Protein AF-A0A975S7U6-F1 (afdb_monomer)

Mean predicted aligned error: 11.16 Å

Sequence (68 aa):
MENTRTESAGAAGSWPSVLVTTQDPAVDAALAAVRDVPAMPTTEHLAVYTALHDGLLAQLNADLSEER

Organism: NCBI:txid2816859

Radius of gyration: 17.11 Å; Cα contacts (8 Å, |Δi|>4): 21; chains: 1; bounding box: 44×34×34 Å

Solvent-accessible surface area (backbone atoms only — not comparable to full-atom values): 4438 Å² total; per-residue (Å²): 135,80,83,76,73,72,76,69,81,67,64,89,65,74,76,73,88,72,84,79,83,74,89,38,72,68,59,43,52,47,52,57,60,54,62,53,49,86,81,47,60,74,84,52,49,59,59,54,50,51,52,48,51,52,51,54,51,52,50,55,53,48,55,63,56,71,79,103

Foldseek 3Di:
DPPPPPPPPVDPDDQDPDDDDPVDVLVVVLVVLVNCVVVDDPVCVVVNVVVNVVSVVVVVVVVVVVVD

Secondary structure (DSSP, 8-state):
----------------SSPPP-S-HHHHHHHHHHHTGGGS-HHHHHHHHHHHHHHHHHHHHHHHHHT-

Structure (mmCIF, N/CA/C/O backbone):
data_AF-A0A975S7U6-F1
#
_entry.id   AF-A0A975S7U6-F1
#
loop_
_atom_site.group_PDB
_atom_site.id
_atom_site.type_symbol
_atom_site.label_atom_id
_atom_site.label_alt_id
_atom_site.label_comp_id
_atom_site.label_asym_id
_atom_site.label_entity_id
_atom_site.label_seq_id
_atom_site.pdbx_PDB_ins_code
_atom_site.Cartn_x
_atom_site.Cartn_y
_atom_site.Cartn_z
_atom_site.occupancy
_atom_site.B_iso_or_equiv
_atom_site.auth_seq_id
_atom_site.auth_comp_id
_atom_site.auth_asym_id
_atom_site.auth_atom_id
_atom_site.pdbx_PDB_model_num
ATOM 1 N N . MET A 1 1 ? 32.461 -25.361 18.428 1.00 46.09 1 MET A N 1
ATOM 2 C CA . MET A 1 1 ? 31.048 -25.456 18.006 1.00 46.09 1 MET A CA 1
ATOM 3 C C . MET A 1 1 ? 30.658 -24.096 17.468 1.00 46.09 1 MET A C 1
ATOM 5 O O . MET A 1 1 ? 30.073 -23.283 18.171 1.00 46.09 1 MET A O 1
ATOM 9 N N . GLU A 1 2 ? 31.107 -23.812 16.250 1.00 43.78 2 GLU A N 1
ATOM 10 C CA . GLU A 1 2 ? 30.649 -22.651 15.498 1.00 43.78 2 GLU A CA 1
ATOM 11 C C . GLU A 1 2 ? 29.227 -22.963 15.055 1.00 43.78 2 GLU A C 1
ATOM 13 O O . GLU A 1 2 ? 28.988 -23.948 14.358 1.00 43.78 2 GLU A O 1
ATOM 18 N N . ASN A 1 3 ? 28.270 -22.171 15.533 1.00 48.88 3 ASN A N 1
ATOM 19 C CA . ASN A 1 3 ? 26.926 -22.186 14.988 1.00 48.88 3 ASN A CA 1
ATOM 20 C C . ASN A 1 3 ? 27.029 -21.620 13.572 1.00 48.88 3 ASN A C 1
ATOM 22 O O . ASN A 1 3 ? 26.891 -20.414 13.369 1.00 48.88 3 ASN A O 1
ATOM 26 N N . THR A 1 4 ? 27.305 -22.487 12.598 1.00 48.84 4 THR A N 1
ATOM 27 C CA . THR A 1 4 ? 27.012 -22.228 11.196 1.00 48.84 4 THR A CA 1
ATOM 28 C C . THR A 1 4 ? 25.501 -22.068 11.106 1.00 48.84 4 THR A C 1
ATOM 30 O O . THR A 1 4 ? 24.751 -23.013 10.880 1.00 48.84 4 THR A O 1
ATOM 33 N N . ARG A 1 5 ? 25.030 -20.839 11.347 1.00 52.94 5 ARG A N 1
ATOM 34 C CA . ARG A 1 5 ? 23.736 -20.386 10.860 1.00 52.94 5 ARG A CA 1
ATOM 35 C C . ARG A 1 5 ? 23.847 -20.519 9.353 1.00 52.94 5 ARG A C 1
ATOM 37 O O . ARG A 1 5 ? 24.342 -19.626 8.680 1.00 52.94 5 ARG A O 1
ATOM 44 N N . THR A 1 6 ? 23.471 -21.685 8.846 1.00 49.34 6 THR A N 1
ATOM 45 C CA . THR A 1 6 ? 23.082 -21.862 7.464 1.00 49.34 6 THR A CA 1
ATOM 46 C C . THR A 1 6 ? 21.986 -20.833 7.262 1.00 49.34 6 THR A C 1
ATOM 48 O O . THR A 1 6 ? 20.842 -21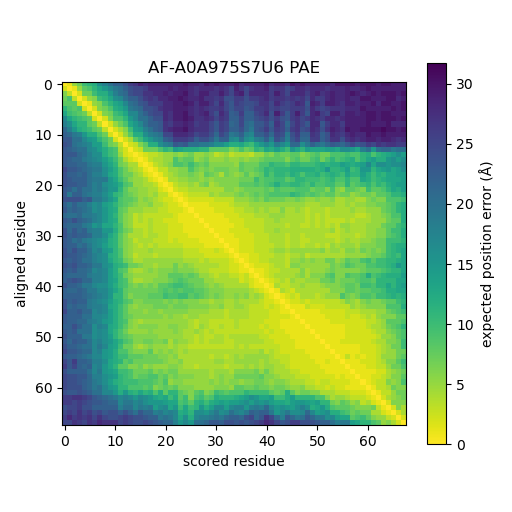.042 7.668 1.00 49.34 6 THR A O 1
ATOM 51 N N . GLU A 1 7 ? 22.362 -19.669 6.733 1.00 48.28 7 GLU A N 1
ATOM 52 C CA . GLU A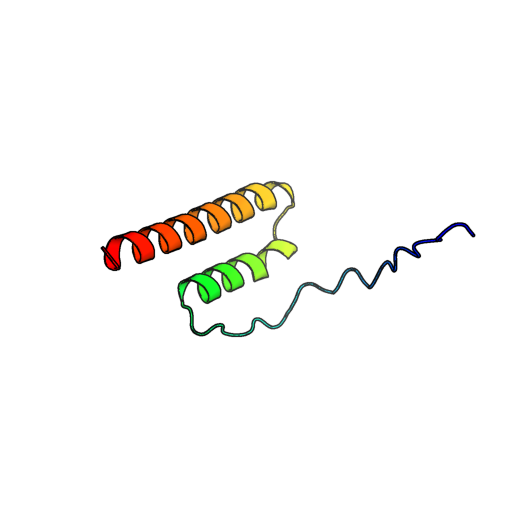 1 7 ? 21.460 -18.818 5.987 1.00 48.28 7 GLU A CA 1
ATOM 53 C C . GLU A 1 7 ? 20.908 -19.736 4.910 1.00 48.28 7 GLU A C 1
ATOM 55 O O . GLU A 1 7 ? 21.503 -19.961 3.858 1.00 48.28 7 GLU A O 1
ATOM 60 N N . SER A 1 8 ? 19.798 -20.388 5.245 1.00 44.25 8 SER A N 1
ATOM 61 C CA . SER A 1 8 ? 18.930 -20.932 4.239 1.00 44.25 8 SER A CA 1
ATOM 62 C C . SER A 1 8 ? 18.540 -19.695 3.459 1.00 44.25 8 SER A C 1
ATOM 64 O O . SER A 1 8 ? 17.701 -18.914 3.906 1.00 44.25 8 SER A O 1
ATOM 66 N N . ALA A 1 9 ? 19.188 -19.500 2.314 1.00 45.59 9 ALA A N 1
ATOM 67 C CA . ALA A 1 9 ? 18.591 -18.863 1.162 1.00 45.59 9 ALA A CA 1
ATOM 68 C C . ALA A 1 9 ? 17.335 -19.683 0.820 1.00 45.59 9 ALA A C 1
ATOM 70 O O . ALA A 1 9 ? 17.283 -20.417 -0.162 1.00 45.59 9 ALA A O 1
ATOM 71 N N . GLY A 1 10 ? 16.350 -19.662 1.722 1.00 42.47 10 GLY A N 1
ATOM 72 C CA . GLY A 1 10 ? 15.014 -20.136 1.478 1.00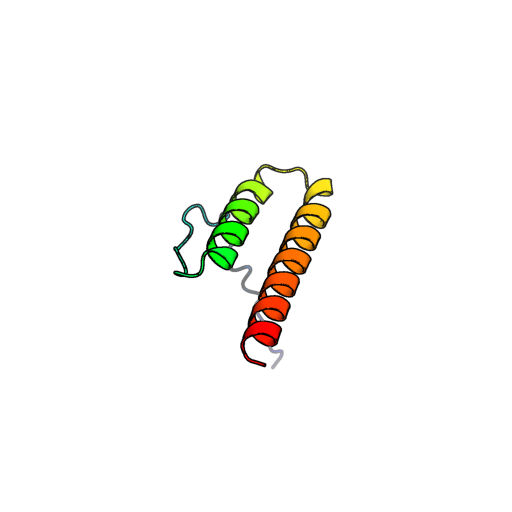 42.47 10 GLY A CA 1
ATOM 73 C C . GLY A 1 10 ? 14.542 -19.234 0.370 1.00 42.47 10 GLY A C 1
ATOM 74 O O . GLY A 1 10 ? 14.461 -18.031 0.592 1.00 42.47 10 GLY A O 1
ATOM 75 N N . ALA A 1 11 ? 14.434 -19.831 -0.818 1.00 48.81 11 ALA A N 1
ATOM 76 C CA . ALA A 1 11 ? 13.873 -19.301 -2.044 1.00 48.81 11 ALA A CA 1
ATOM 77 C C . ALA A 1 11 ? 13.473 -17.830 -1.927 1.00 48.81 11 ALA A C 1
ATOM 79 O O . ALA A 1 11 ? 12.530 -17.523 -1.199 1.00 48.81 11 ALA A O 1
ATOM 80 N N . ALA A 1 12 ? 14.133 -16.939 -2.671 1.00 51.59 12 ALA A N 1
ATOM 81 C CA . ALA A 1 12 ? 13.498 -15.684 -3.050 1.00 51.59 12 ALA A CA 1
ATOM 82 C C . ALA A 1 12 ? 12.155 -16.067 -3.689 1.00 51.59 12 ALA A C 1
ATOM 84 O O . ALA A 1 12 ? 12.107 -16.495 -4.842 1.00 51.59 12 ALA A O 1
ATOM 85 N N . GLY A 1 13 ? 11.104 -16.105 -2.868 1.00 56.03 13 GLY A N 1
ATOM 86 C CA . GLY A 1 13 ? 9.815 -16.642 -3.242 1.00 56.03 13 GLY A CA 1
ATOM 87 C C . GLY A 1 13 ? 9.348 -15.823 -4.421 1.00 56.03 13 GLY A C 1
ATOM 88 O O . GLY A 1 13 ? 9.441 -14.595 -4.389 1.00 56.03 13 GLY A O 1
ATOM 89 N N . SER A 1 14 ? 8.901 -16.495 -5.480 1.00 68.69 14 SER A N 1
ATOM 90 C CA . SER A 1 14 ? 8.180 -15.820 -6.552 1.00 68.69 14 SER A CA 1
ATOM 91 C C . SER A 1 14 ? 7.167 -14.878 -5.917 1.00 68.69 14 SER A C 1
ATOM 93 O O . SER A 1 14 ? 6.442 -15.301 -5.010 1.00 68.69 14 SER A O 1
ATOM 95 N N . TRP A 1 15 ? 7.156 -13.622 -6.366 1.00 74.94 15 TRP A N 1
ATOM 96 C CA . TRP A 1 15 ? 6.231 -12.622 -5.855 1.00 74.94 15 TRP A CA 1
ATOM 97 C C . TRP A 1 15 ? 4.821 -13.220 -5.765 1.00 74.94 15 TRP A C 1
ATOM 99 O O . TRP A 1 15 ? 4.387 -13.863 -6.732 1.00 74.94 15 TRP A O 1
ATOM 109 N N . PRO A 1 16 ? 4.129 -13.084 -4.621 1.00 74.88 16 PRO A N 1
ATOM 110 C CA . PRO A 1 16 ? 2.856 -13.750 -4.405 1.00 74.88 16 PRO A CA 1
ATOM 111 C C . PRO A 1 16 ? 1.874 -13.352 -5.506 1.00 74.88 16 PRO A C 1
ATOM 113 O O . PRO A 1 16 ? 1.493 -12.194 -5.648 1.00 74.88 16 PRO A O 1
ATOM 116 N N . SER A 1 17 ? 1.492 -14.333 -6.322 1.00 71.75 17 SER A N 1
ATOM 117 C CA . SER A 1 17 ? 0.559 -14.131 -7.436 1.00 71.75 17 SER A CA 1
ATOM 118 C C . SER A 1 17 ? -0.898 -14.159 -6.969 1.00 71.75 17 SER A C 1
ATOM 120 O O . SER A 1 17 ? -1.793 -13.722 -7.687 1.00 71.75 17 SER A O 1
ATOM 122 N N . VAL A 1 18 ? -1.129 -14.687 -5.763 1.00 75.19 18 VAL A N 1
ATOM 123 C CA . VAL A 1 18 ? -2.438 -14.793 -5.122 1.00 75.19 18 VAL A CA 1
ATOM 124 C C . VAL A 1 18 ? -2.426 -13.916 -3.880 1.00 75.19 18 VAL A C 1
ATOM 126 O O . VAL A 1 18 ? -1.615 -14.125 -2.978 1.00 75.19 18 VAL A O 1
ATOM 129 N N . LEU A 1 19 ? -3.333 -12.945 -3.843 1.00 77.12 19 LEU A N 1
ATOM 130 C CA . LEU A 1 19 ? -3.615 -12.157 -2.651 1.00 77.12 19 LEU A CA 1
ATOM 131 C C . LEU A 1 19 ? -4.772 -12.811 -1.897 1.00 77.12 19 LEU A C 1
ATOM 133 O O . LEU A 1 19 ? -5.764 -13.213 -2.506 1.00 77.12 19 LEU A O 1
ATOM 137 N N . VAL A 1 20 ? -4.636 -12.923 -0.580 1.00 79.06 20 VAL A N 1
ATOM 138 C CA . VAL A 1 20 ? -5.721 -13.361 0.302 1.00 79.06 20 VAL A CA 1
ATOM 139 C C . VAL A 1 20 ? -6.489 -12.124 0.746 1.00 79.06 20 VAL A C 1
ATOM 141 O O . VAL A 1 20 ? -5.872 -11.157 1.180 1.00 79.06 20 VAL A O 1
ATOM 144 N N . THR A 1 21 ? -7.816 -12.170 0.654 1.00 80.38 21 THR A N 1
ATOM 145 C CA . THR A 1 21 ? -8.688 -11.118 1.186 1.00 80.38 21 THR A CA 1
ATOM 146 C C . THR A 1 21 ? -8.642 -11.141 2.710 1.00 80.38 21 THR A C 1
ATOM 148 O O . THR A 1 21 ? -9.004 -12.151 3.319 1.00 80.38 21 THR A O 1
ATOM 151 N N . THR A 1 22 ? -8.223 -10.044 3.334 1.00 81.75 22 THR A N 1
ATOM 152 C CA . THR A 1 22 ? -8.060 -9.953 4.794 1.00 81.75 22 THR A CA 1
ATOM 153 C C . THR A 1 22 ? -9.337 -9.531 5.518 1.00 81.75 22 THR A C 1
ATOM 155 O O . THR A 1 22 ? -9.331 -9.456 6.742 1.00 81.75 22 THR A O 1
ATOM 158 N N . GLN A 1 23 ? -10.431 -9.294 4.775 1.00 83.75 23 GLN A N 1
ATOM 159 C CA . GLN A 1 23 ? -11.704 -8.724 5.258 1.00 83.75 23 GLN A CA 1
ATOM 160 C C . GLN A 1 23 ? -11.580 -7.279 5.763 1.00 83.75 23 GLN A C 1
ATOM 162 O O . GLN A 1 23 ? -12.542 -6.725 6.290 1.00 83.75 23 GLN A O 1
ATOM 167 N N . ASP A 1 24 ? -10.416 -6.670 5.557 1.00 82.00 24 ASP A N 1
ATOM 168 C CA . ASP A 1 24 ? -10.148 -5.272 5.840 1.00 82.00 24 ASP A CA 1
ATOM 169 C C . ASP A 1 24 ? -9.929 -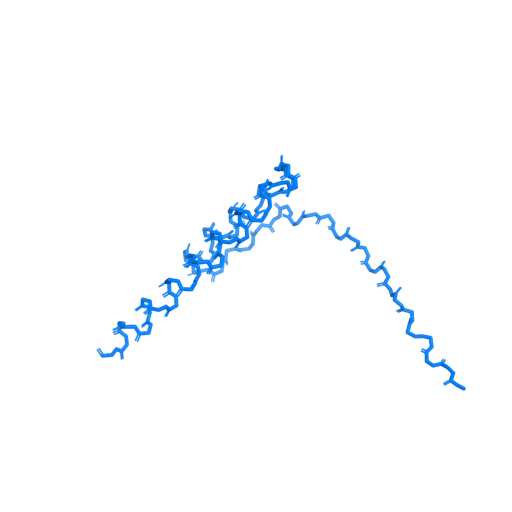4.569 4.492 1.00 82.00 24 ASP A C 1
ATOM 171 O O . ASP A 1 24 ? -8.952 -4.874 3.798 1.00 82.00 24 ASP A O 1
ATOM 175 N N . PRO A 1 25 ? -10.819 -3.644 4.095 1.00 82.12 25 PRO A N 1
ATOM 176 C CA . PRO A 1 25 ? -10.740 -2.999 2.791 1.00 82.12 25 PRO A CA 1
ATOM 177 C C . PRO A 1 25 ? -9.478 -2.140 2.624 1.00 82.12 25 PRO A C 1
ATOM 179 O O . PRO A 1 25 ? -9.016 -1.966 1.495 1.00 82.12 25 PRO A O 1
ATOM 182 N N . ALA A 1 26 ? -8.904 -1.609 3.708 1.00 81.69 26 ALA A N 1
ATOM 183 C CA . ALA A 1 26 ? -7.668 -0.836 3.656 1.00 81.69 26 ALA A CA 1
ATOM 184 C C . ALA A 1 26 ? -6.463 -1.743 3.397 1.00 81.69 26 ALA A C 1
ATOM 186 O O . ALA A 1 26 ? -5.614 -1.432 2.556 1.00 81.69 26 ALA A O 1
ATOM 187 N N . VAL A 1 27 ? -6.415 -2.893 4.068 1.00 83.94 27 VAL A N 1
ATOM 188 C CA . VAL A 1 27 ? -5.363 -3.892 3.852 1.00 83.94 27 VAL A CA 1
ATOM 189 C C . VAL A 1 27 ? -5.499 -4.536 2.469 1.00 83.94 27 VAL A C 1
ATOM 191 O O . VAL A 1 27 ? -4.498 -4.679 1.769 1.00 83.94 27 VAL A O 1
ATOM 194 N N . ASP A 1 28 ? -6.716 -4.835 2.012 1.00 86.44 28 ASP A N 1
ATOM 195 C CA . ASP A 1 28 ? -6.965 -5.371 0.669 1.00 86.44 28 ASP A CA 1
ATOM 196 C C . ASP A 1 28 ? -6.536 -4.383 -0.435 1.00 86.44 28 ASP A C 1
ATOM 198 O O . ASP A 1 28 ? -5.924 -4.781 -1.432 1.00 86.44 28 ASP A O 1
ATOM 202 N N . ALA A 1 29 ? -6.784 -3.082 -0.244 1.00 84.00 29 ALA A N 1
ATOM 203 C CA . ALA A 1 29 ? -6.321 -2.035 -1.155 1.00 84.00 29 ALA A CA 1
ATOM 204 C C . ALA A 1 29 ? -4.786 -1.914 -1.172 1.00 84.00 29 ALA A C 1
ATOM 206 O O . ALA A 1 29 ? -4.182 -1.796 -2.242 1.00 84.00 29 ALA A O 1
ATOM 207 N N . ALA A 1 30 ? -4.144 -1.998 -0.003 1.00 85.31 30 ALA A N 1
ATOM 208 C CA . ALA A 1 30 ? -2.689 -2.000 0.111 1.00 85.31 30 ALA A CA 1
ATOM 209 C C . ALA A 1 30 ? -2.069 -3.220 -0.594 1.00 85.31 30 ALA A C 1
ATOM 211 O O . ALA A 1 30 ? -1.121 -3.081 -1.369 1.00 85.31 30 ALA A O 1
ATOM 212 N N . LEU A 1 31 ? -2.640 -4.411 -0.398 1.00 86.25 31 LEU A N 1
ATOM 213 C CA . LEU A 1 31 ? -2.201 -5.646 -1.051 1.00 86.25 31 LEU A CA 1
ATOM 214 C C . LEU A 1 31 ? -2.333 -5.573 -2.578 1.00 86.25 31 LEU A C 1
ATOM 216 O O . LEU A 1 31 ? -1.437 -6.028 -3.294 1.00 86.25 31 LEU A O 1
ATOM 220 N N . ALA A 1 32 ? -3.410 -4.966 -3.083 1.00 84.56 32 ALA A N 1
ATOM 221 C CA . ALA A 1 32 ? -3.599 -4.756 -4.514 1.00 84.56 32 ALA A CA 1
ATOM 222 C C . ALA A 1 32 ? -2.494 -3.873 -5.120 1.00 84.56 32 ALA A C 1
ATOM 224 O O . ALA A 1 32 ? -1.948 -4.230 -6.161 1.00 84.56 32 ALA A O 1
ATOM 225 N N . ALA A 1 33 ? -2.116 -2.777 -4.454 1.00 82.50 33 ALA A N 1
ATOM 226 C CA . ALA A 1 33 ? -1.033 -1.901 -4.909 1.00 82.50 33 ALA A CA 1
ATOM 227 C C . ALA A 1 33 ? 0.344 -2.588 -4.853 1.00 82.50 33 ALA A C 1
ATOM 229 O O . ALA A 1 33 ? 1.166 -2.431 -5.755 1.00 82.50 33 ALA A O 1
ATOM 230 N N . VAL A 1 34 ? 0.579 -3.407 -3.823 1.00 85.06 34 VAL A N 1
ATOM 231 C CA . VAL A 1 34 ? 1.807 -4.200 -3.671 1.00 85.06 34 VAL A CA 1
ATOM 232 C C . VAL A 1 34 ? 1.952 -5.207 -4.817 1.00 85.06 34 VAL A C 1
ATOM 234 O O . VAL A 1 34 ? 3.044 -5.363 -5.350 1.00 85.06 34 VAL A O 1
ATOM 237 N N . ARG A 1 35 ? 0.870 -5.839 -5.288 1.00 84.12 35 ARG A N 1
ATOM 238 C CA . ARG A 1 35 ? 0.918 -6.824 -6.389 1.00 84.12 35 ARG A CA 1
ATOM 239 C C . ARG A 1 35 ? 1.658 -6.337 -7.637 1.00 84.12 35 ARG A C 1
ATOM 241 O O . ARG A 1 35 ? 2.311 -7.144 -8.295 1.00 84.12 35 ARG A O 1
ATOM 248 N N . ASP A 1 36 ? 1.557 -5.050 -7.946 1.00 82.69 36 ASP A N 1
ATOM 249 C CA . ASP A 1 36 ? 2.064 -4.485 -9.194 1.00 82.69 36 ASP A CA 1
ATOM 250 C C . ASP A 1 36 ? 3.525 -3.982 -9.071 1.00 82.69 36 ASP A C 1
ATOM 252 O O . ASP A 1 36 ? 4.187 -3.748 -10.082 1.00 82.69 36 ASP A O 1
ATOM 256 N N . VAL A 1 37 ? 4.086 -3.927 -7.853 1.00 83.25 37 VAL A N 1
ATOM 257 C CA . VAL A 1 37 ? 5.491 -3.566 -7.551 1.00 83.25 37 VAL A CA 1
ATOM 258 C C . VAL A 1 37 ? 6.543 -4.321 -8.379 1.00 83.25 37 VAL A C 1
ATOM 260 O O . VAL A 1 37 ? 7.457 -3.669 -8.888 1.00 83.25 37 VAL A O 1
ATOM 263 N N . PRO A 1 38 ? 6.482 -5.656 -8.572 1.00 82.69 38 PRO A N 1
ATOM 264 C CA . PRO A 1 38 ? 7.472 -6.366 -9.387 1.00 82.69 38 PRO A CA 1
ATOM 265 C C . PRO A 1 38 ? 7.473 -5.947 -10.863 1.00 82.69 38 PRO A C 1
ATOM 267 O O . PRO A 1 38 ? 8.474 -6.161 -11.542 1.00 82.69 38 PRO A O 1
ATOM 270 N N . ALA A 1 39 ? 6.381 -5.364 -11.369 1.00 83.19 39 ALA A N 1
ATOM 271 C CA . ALA A 1 39 ? 6.314 -4.821 -12.725 1.00 83.19 39 ALA A CA 1
ATOM 272 C C . ALA A 1 39 ? 6.806 -3.362 -12.809 1.00 83.19 39 ALA A C 1
ATOM 274 O O . ALA A 1 39 ? 7.011 -2.850 -13.910 1.00 83.19 39 ALA A O 1
ATOM 275 N N . MET A 1 40 ? 7.008 -2.697 -11.667 1.00 83.12 40 MET A N 1
ATOM 276 C CA . MET A 1 40 ? 7.480 -1.316 -11.577 1.00 83.12 40 MET A CA 1
ATOM 277 C C . MET A 1 40 ? 9.010 -1.243 -11.514 1.00 83.12 40 MET A C 1
ATOM 279 O O . MET A 1 40 ? 9.660 -2.136 -10.956 1.00 83.12 40 MET A O 1
ATOM 283 N N . PRO A 1 41 ? 9.618 -0.161 -12.029 1.00 84.81 41 PRO A N 1
ATOM 284 C CA . PRO A 1 41 ? 11.046 0.061 -11.872 1.00 84.81 41 PRO A CA 1
ATOM 285 C C . PRO A 1 41 ? 11.398 0.289 -10.397 1.00 84.81 41 PRO A C 1
ATOM 287 O O . PRO A 1 41 ? 10.663 0.935 -9.653 1.00 84.81 41 PRO A O 1
ATOM 290 N N . THR A 1 42 ? 12.575 -0.178 -9.976 1.00 83.25 42 THR A N 1
ATOM 291 C CA . THR A 1 42 ? 13.036 -0.085 -8.577 1.00 83.25 42 THR A CA 1
ATOM 292 C C . THR A 1 42 ? 13.070 1.351 -8.044 1.00 83.25 42 THR A C 1
ATOM 294 O O . THR A 1 42 ? 12.887 1.574 -6.851 1.00 83.25 42 THR A O 1
ATOM 297 N N . THR A 1 43 ? 13.256 2.344 -8.917 1.00 85.25 43 THR A N 1
ATOM 298 C CA . THR A 1 43 ? 13.209 3.771 -8.559 1.00 85.25 43 THR A CA 1
ATOM 299 C C . THR A 1 43 ? 11.844 4.197 -8.007 1.00 85.25 43 THR A C 1
ATOM 301 O O . THR A 1 43 ? 11.782 5.095 -7.172 1.00 85.25 43 THR A O 1
ATOM 304 N N . GLU A 1 44 ? 10.761 3.536 -8.419 1.00 84.25 44 GLU A N 1
ATOM 305 C CA . GLU A 1 44 ? 9.395 3.823 -7.966 1.00 84.25 44 GLU A CA 1
ATOM 306 C C . GLU A 1 44 ? 9.018 3.046 -6.696 1.00 84.25 44 GLU A C 1
ATOM 308 O O . GLU A 1 44 ? 8.081 3.427 -5.996 1.00 84.25 44 GLU A O 1
ATOM 313 N N . HIS A 1 45 ? 9.776 2.005 -6.327 1.00 85.12 45 HIS A N 1
ATOM 314 C CA . HIS A 1 45 ? 9.465 1.159 -5.165 1.00 85.12 45 HIS A CA 1
ATOM 315 C C . HIS A 1 45 ? 9.455 1.948 -3.856 1.00 85.12 45 HIS A C 1
ATOM 317 O O . HIS A 1 45 ? 8.610 1.695 -3.001 1.00 85.12 45 HIS A O 1
ATOM 323 N N . LEU A 1 46 ? 10.353 2.929 -3.709 1.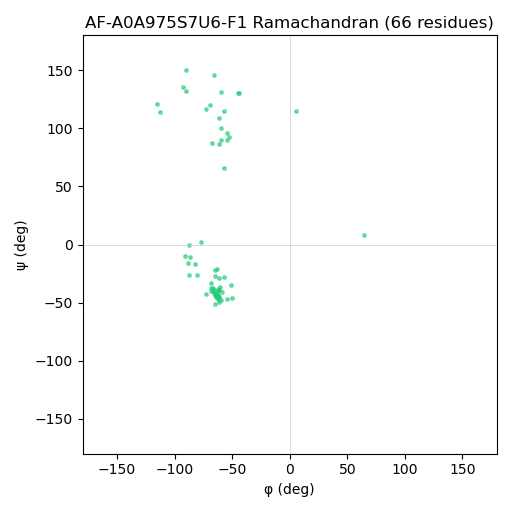00 86.19 46 LEU A N 1
ATOM 324 C CA . LEU A 1 46 ? 10.376 3.795 -2.530 1.00 86.19 46 LEU A CA 1
ATOM 325 C C . LEU A 1 46 ? 9.090 4.621 -2.419 1.00 86.19 46 LEU A C 1
ATOM 327 O O . LEU A 1 46 ? 8.518 4.709 -1.339 1.00 86.19 46 LEU A O 1
ATOM 331 N N . ALA A 1 47 ? 8.617 5.185 -3.531 1.00 86.56 47 ALA A N 1
ATOM 332 C CA . ALA A 1 47 ? 7.392 5.976 -3.551 1.00 86.56 47 ALA A CA 1
ATOM 333 C C . ALA A 1 47 ? 6.168 5.115 -3.208 1.00 86.56 47 ALA A C 1
ATOM 335 O O . ALA A 1 47 ? 5.334 5.528 -2.403 1.00 86.56 47 ALA A O 1
ATOM 336 N N . VAL A 1 48 ? 6.097 3.898 -3.758 1.00 86.81 48 VAL A N 1
ATOM 337 C CA . VAL A 1 48 ? 5.031 2.936 -3.445 1.00 86.81 48 VAL A CA 1
ATOM 338 C C . VAL A 1 48 ? 5.071 2.536 -1.971 1.00 86.81 48 VAL A C 1
ATOM 340 O O . VAL A 1 48 ? 4.039 2.559 -1.306 1.00 86.81 48 VAL A O 1
ATOM 343 N N . TYR A 1 49 ? 6.253 2.231 -1.431 1.00 86.25 49 TYR A N 1
ATOM 344 C CA . TYR A 1 49 ? 6.416 1.901 -0.016 1.00 86.25 49 TYR A CA 1
ATOM 345 C C . TYR A 1 49 ? 5.976 3.049 0.901 1.00 86.25 49 TYR A C 1
ATOM 347 O O . TYR A 1 49 ? 5.220 2.820 1.842 1.00 86.25 49 TYR A O 1
ATOM 355 N N . THR A 1 50 ? 6.412 4.281 0.622 1.00 89.31 50 THR A N 1
ATOM 356 C CA . THR A 1 50 ? 6.028 5.457 1.414 1.00 89.31 50 THR A CA 1
ATOM 357 C C . THR A 1 50 ? 4.518 5.680 1.374 1.00 89.31 50 THR A C 1
ATOM 359 O O . THR A 1 50 ? 3.908 5.833 2.425 1.00 89.31 50 THR A O 1
ATOM 362 N N . ALA A 1 51 ? 3.894 5.602 0.196 1.00 87.94 51 ALA A N 1
ATOM 363 C CA . ALA A 1 51 ? 2.448 5.764 0.064 1.00 87.94 51 ALA A CA 1
ATOM 364 C C . ALA A 1 51 ? 1.658 4.684 0.826 1.00 87.94 51 ALA A C 1
ATOM 366 O O . ALA A 1 51 ? 0.653 4.990 1.465 1.00 87.94 51 ALA A O 1
ATOM 367 N N . LEU A 1 52 ? 2.123 3.430 0.793 1.00 89.69 52 LEU A N 1
ATOM 368 C CA . LEU A 1 52 ? 1.526 2.336 1.563 1.00 89.69 52 LEU A CA 1
ATOM 369 C C . LEU A 1 52 ? 1.657 2.572 3.067 1.00 89.69 52 LEU A C 1
ATOM 371 O O . LEU A 1 52 ? 0.689 2.395 3.802 1.00 89.69 5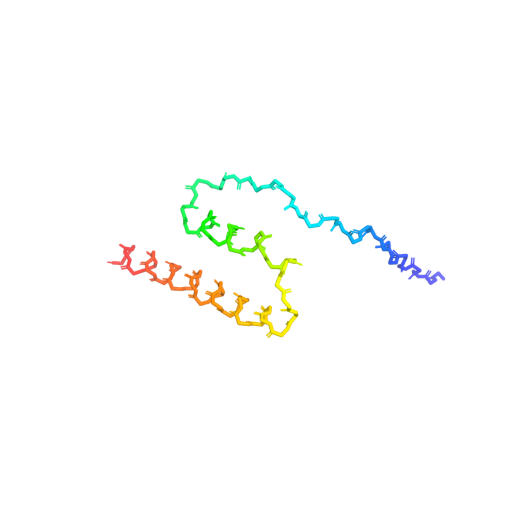2 LEU A O 1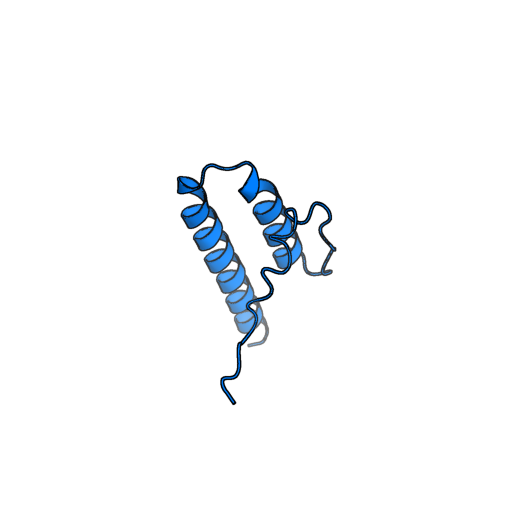
ATOM 375 N N . HIS A 1 53 ? 2.844 2.980 3.520 1.00 90.19 53 HIS A N 1
ATOM 376 C CA . HIS A 1 53 ? 3.099 3.255 4.928 1.00 90.19 53 HIS A CA 1
ATOM 377 C C . HIS A 1 53 ? 2.209 4.390 5.446 1.00 90.19 53 HIS A C 1
ATOM 379 O O . HIS A 1 53 ? 1.526 4.220 6.454 1.00 90.19 53 HIS A O 1
ATOM 385 N N . ASP A 1 54 ? 2.161 5.508 4.721 1.00 89.31 54 ASP A N 1
ATOM 386 C CA . ASP A 1 54 ? 1.364 6.675 5.094 1.00 89.31 54 ASP A CA 1
ATOM 387 C C . ASP A 1 54 ? -0.140 6.369 5.057 1.00 89.31 54 ASP A C 1
ATOM 389 O O . ASP A 1 54 ? -0.875 6.783 5.951 1.00 89.31 54 ASP A O 1
ATOM 393 N N . GLY A 1 55 ? -0.607 5.601 4.065 1.00 87.62 55 GLY A N 1
ATOM 394 C CA . GLY A 1 55 ? -2.010 5.196 3.950 1.00 87.62 55 GLY A CA 1
ATOM 395 C C . GLY A 1 55 ? -2.469 4.285 5.091 1.00 87.62 55 GLY A C 1
ATOM 396 O O . GLY A 1 55 ? -3.537 4.507 5.665 1.00 87.62 55 GLY A O 1
ATOM 397 N N . LEU A 1 56 ? -1.648 3.298 5.464 1.00 86.19 56 LEU A N 1
ATOM 398 C CA . LEU A 1 56 ? -1.931 2.419 6.604 1.00 86.19 56 LEU A CA 1
ATOM 399 C C . LEU A 1 56 ? -1.893 3.187 7.931 1.00 86.19 56 LEU A C 1
ATOM 401 O O . LEU A 1 56 ? -2.739 2.970 8.796 1.00 86.19 56 LEU A O 1
ATOM 405 N N . LEU A 1 57 ? -0.944 4.111 8.088 1.00 88.44 57 LEU A N 1
ATOM 406 C CA . LEU A 1 57 ? -0.831 4.932 9.291 1.00 88.44 57 LEU A CA 1
ATOM 407 C C . LEU A 1 57 ? -1.995 5.926 9.420 1.00 88.44 57 LEU A C 1
ATOM 409 O O . LEU A 1 57 ? -2.497 6.142 10.522 1.00 88.44 57 LEU A O 1
ATOM 413 N N . ALA A 1 58 ? -2.462 6.495 8.306 1.00 86.75 58 ALA A N 1
ATOM 414 C CA . ALA A 1 58 ? -3.639 7.357 8.278 1.00 86.75 58 ALA A CA 1
ATOM 415 C C . ALA A 1 58 ? -4.913 6.603 8.686 1.00 86.75 58 ALA A C 1
ATOM 417 O O . ALA A 1 58 ? -5.685 7.126 9.486 1.00 86.75 58 ALA A O 1
ATOM 418 N N . GLN A 1 59 ? -5.100 5.375 8.191 1.00 85.81 59 GLN A N 1
ATOM 419 C CA . GLN A 1 59 ? -6.208 4.499 8.593 1.00 85.81 59 GLN A CA 1
ATOM 420 C C . GLN A 1 59 ? -6.150 4.154 10.083 1.00 85.81 59 GLN A C 1
ATOM 422 O O . GLN A 1 59 ? -7.130 4.344 10.793 1.00 85.81 59 GLN A O 1
ATOM 427 N N . LEU A 1 60 ? -4.977 3.761 10.593 1.00 84.75 60 LEU A N 1
ATOM 428 C CA . LEU A 1 60 ? -4.808 3.468 12.018 1.00 84.75 60 LEU A CA 1
ATOM 429 C C . LEU A 1 60 ? -5.150 4.679 12.904 1.00 84.75 60 LEU A C 1
ATOM 431 O O . LEU A 1 60 ? -5.778 4.535 13.951 1.00 84.75 60 LEU A O 1
ATOM 435 N N . ASN A 1 61 ? -4.747 5.882 12.490 1.00 85.38 61 ASN A N 1
ATOM 436 C CA . ASN A 1 61 ? -5.091 7.109 13.206 1.00 85.38 61 ASN A CA 1
ATOM 437 C C . ASN A 1 61 ? -6.584 7.455 13.123 1.00 85.38 61 ASN A C 1
ATOM 439 O O . ASN A 1 61 ? -7.105 8.044 14.072 1.00 85.38 61 ASN A O 1
ATOM 443 N N . ALA A 1 62 ? -7.256 7.137 12.012 1.00 80.25 62 ALA A N 1
ATOM 444 C CA . ALA A 1 62 ? -8.696 7.330 11.870 1.00 80.25 62 ALA A CA 1
ATOM 445 C C . ALA A 1 62 ? -9.458 6.428 12.852 1.00 80.25 62 ALA A C 1
ATOM 447 O O . ALA A 1 62 ? -10.196 6.954 13.682 1.00 80.25 62 ALA A O 1
ATOM 448 N N . ASP A 1 63 ? -9.149 5.128 12.876 1.00 74.69 63 ASP A N 1
ATOM 449 C CA . ASP A 1 63 ? -9.731 4.154 13.814 1.00 74.69 63 ASP A CA 1
ATOM 450 C C . ASP A 1 63 ? -9.549 4.592 15.280 1.00 74.69 63 ASP A C 1
ATOM 452 O O . ASP A 1 63 ? -10.495 4.651 16.067 1.00 74.69 63 ASP A O 1
ATOM 456 N N . LEU A 1 64 ? -8.328 5.010 15.643 1.00 71.19 64 LEU A N 1
ATOM 457 C CA . LEU A 1 64 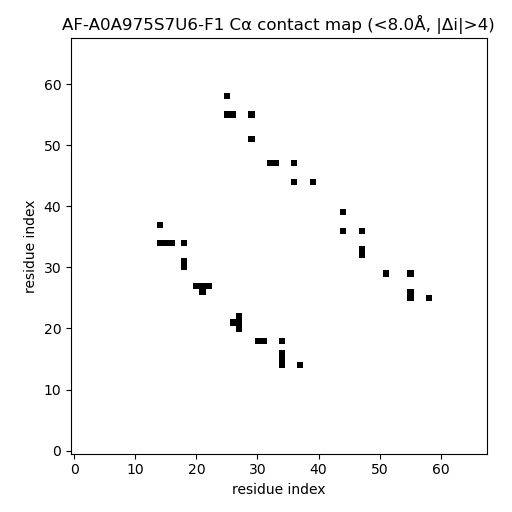? -8.018 5.518 16.986 1.00 71.19 64 LEU A CA 1
ATOM 458 C C . LEU A 1 64 ? -8.749 6.817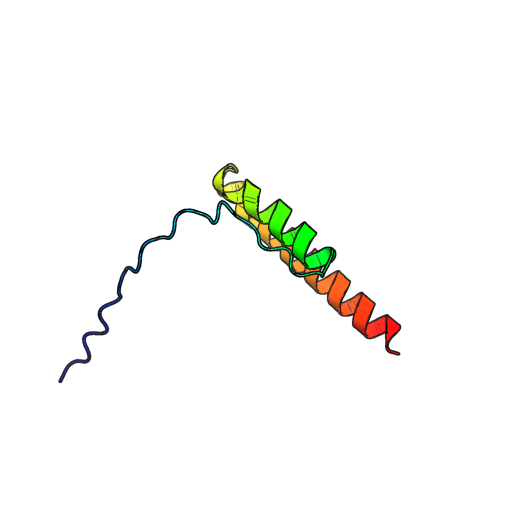 17.342 1.00 71.19 64 LEU A C 1
ATOM 460 O O . LEU A 1 64 ? -8.853 7.136 18.525 1.00 71.19 64 LEU A O 1
ATOM 464 N N . SER A 1 65 ? -9.197 7.593 16.357 1.00 66.19 65 SER A N 1
ATOM 465 C CA . SER A 1 65 ? -9.967 8.820 16.580 1.00 66.19 65 SER A CA 1
ATOM 466 C C . SER A 1 65 ? -11.468 8.547 16.685 1.00 66.19 65 SER A C 1
ATOM 468 O O . SER A 1 65 ? -12.166 9.318 17.337 1.00 66.19 65 SER A O 1
ATOM 470 N N . GLU A 1 66 ? -11.962 7.469 16.075 1.00 63.06 66 GLU A N 1
ATOM 471 C CA . GLU A 1 66 ? -13.371 7.056 16.115 1.00 63.06 66 GLU A CA 1
ATOM 472 C C . GLU A 1 66 ? -13.733 6.298 17.408 1.00 63.06 66 GLU A C 1
ATOM 474 O O . GLU A 1 66 ? -14.870 6.376 17.866 1.00 63.06 66 GLU A O 1
ATOM 479 N N . GLU A 1 67 ? -12.764 5.644 18.058 1.00 57.97 67 GLU A N 1
ATOM 480 C CA . GLU A 1 67 ? -12.906 4.994 19.380 1.00 57.97 67 GLU A CA 1
ATOM 481 C C . GLU A 1 67 ? -12.895 6.002 20.567 1.00 57.97 67 GLU A C 1
ATOM 483 O O . GLU A 1 67 ? -12.910 5.608 21.736 1.00 57.97 67 GLU A O 1
ATOM 488 N N . ARG A 1 68 ? -12.817 7.318 20.315 1.00 50.31 68 ARG A N 1
ATOM 489 C CA . ARG A 1 68 ? -12.600 8.356 21.349 1.00 50.31 68 ARG A CA 1
ATOM 490 C C . ARG A 1 68 ? -13.824 9.189 21.696 1.00 50.31 68 ARG A C 1
ATOM 492 O O . ARG A 1 68 ? -14.499 9.698 20.779 1.00 50.31 68 ARG A O 1
#

pLDDT: mean 75.01, std 14.92, range [42.47, 90.19]